Protein AF-A0A9N8PQ10-F1 (afdb_monomer)

pLDDT: mean 86.48, std 16.31, range [40.12, 98.0]

Secondary structure (DSSP, 8-state):
--------SSS-SPPPPHHHHHHHHHHHHHHHHHHHHHHHHHHHHHSTT-TT-TT-HHHHHHHHHHHHHHHHHHHHHHHHHHHHTT--HHHHHHHHHHHHHHHHHHHTT-

Structure (mmCIF, N/CA/C/O backbone):
data_AF-A0A9N8PQ10-F1
#
_entry.id   AF-A0A9N8PQ10-F1
#
loop_
_atom_site.group_PDB
_atom_site.id
_atom_site.type_symbol
_atom_site.label_atom_id
_atom_site.label_alt_id
_atom_site.label_comp_id
_atom_site.label_asym_id
_atom_site.label_entity_id
_atom_site.label_seq_id
_atom_site.pdbx_PDB_ins_code
_atom_site.Cartn_x
_atom_site.Cartn_y
_atom_site.Cartn_z
_atom_site.occupancy
_atom_site.B_iso_or_equiv
_atom_site.auth_seq_id
_atom_site.auth_comp_id
_atom_site.auth_asym_id
_atom_site.auth_atom_id
_atom_site.pdbx_PDB_model_num
ATOM 1 N N . MET A 1 1 ? 9.363 44.657 44.360 1.00 42.03 1 MET A N 1
ATOM 2 C CA . MET A 1 1 ? 9.157 43.230 44.684 1.00 42.03 1 MET A CA 1
ATOM 3 C C . MET A 1 1 ? 7.844 42.797 44.057 1.00 42.03 1 MET A C 1
ATOM 5 O O . MET A 1 1 ? 6.798 43.159 44.571 1.00 42.03 1 MET A O 1
ATOM 9 N N . ALA A 1 2 ? 7.888 42.105 42.921 1.00 40.12 2 ALA A N 1
ATOM 10 C CA . ALA A 1 2 ? 6.714 41.478 42.321 1.00 40.12 2 ALA A CA 1
ATOM 11 C C . ALA A 1 2 ? 7.062 40.000 42.137 1.00 40.12 2 ALA A C 1
ATOM 13 O O . ALA A 1 2 ? 7.873 39.659 41.282 1.00 40.12 2 ALA A O 1
ATOM 14 N N . ASN A 1 3 ? 6.538 39.156 43.025 1.00 44.38 3 ASN A N 1
ATOM 15 C CA . ASN A 1 3 ? 6.670 37.709 42.941 1.00 44.38 3 ASN A CA 1
ATOM 16 C C . ASN A 1 3 ? 5.396 37.163 42.292 1.00 44.38 3 ASN A C 1
ATOM 18 O O . ASN A 1 3 ? 4.385 36.956 42.964 1.00 44.38 3 ASN A O 1
ATOM 22 N N . THR A 1 4 ? 5.423 37.004 40.973 1.00 44.88 4 THR A N 1
ATOM 23 C CA . THR A 1 4 ? 4.353 36.374 40.197 1.00 44.88 4 THR A CA 1
ATOM 24 C C . THR A 1 4 ? 4.563 34.865 40.241 1.00 44.88 4 THR A C 1
ATOM 26 O O . THR A 1 4 ? 5.370 34.298 39.509 1.00 44.88 4 THR A O 1
ATOM 29 N N . ASN A 1 5 ? 3.842 34.225 41.158 1.00 46.12 5 ASN A N 1
ATOM 30 C CA . ASN A 1 5 ? 3.845 32.786 41.374 1.00 46.12 5 ASN A CA 1
ATOM 31 C C . ASN A 1 5 ? 3.201 32.082 40.161 1.00 46.12 5 ASN A C 1
ATOM 33 O O . ASN A 1 5 ? 1.984 31.918 40.085 1.00 46.12 5 ASN A O 1
ATOM 37 N N . ALA A 1 6 ? 4.022 31.704 39.182 1.00 50.44 6 ALA A N 1
ATOM 38 C CA . ALA A 1 6 ? 3.640 30.942 37.993 1.00 50.44 6 ALA A CA 1
ATOM 39 C C . ALA A 1 6 ? 3.548 29.437 38.309 1.00 50.44 6 ALA A C 1
ATOM 41 O O . ALA A 1 6 ? 4.271 28.616 37.752 1.00 50.44 6 ALA A O 1
ATOM 42 N N . GLY A 1 7 ? 2.675 29.080 39.249 1.00 46.38 7 GLY A N 1
ATOM 43 C CA . GLY A 1 7 ? 2.499 27.707 39.713 1.00 46.38 7 GLY A CA 1
ATOM 44 C C . GLY A 1 7 ? 1.031 27.379 39.911 1.00 46.38 7 GLY A C 1
ATOM 45 O O . GLY A 1 7 ? 0.606 27.147 41.035 1.00 46.38 7 GLY A O 1
ATOM 46 N N . ALA A 1 8 ? 0.242 27.394 38.839 1.00 50.44 8 ALA A N 1
ATOM 47 C CA . ALA A 1 8 ? -1.152 26.978 38.898 1.00 50.44 8 ALA A CA 1
ATOM 48 C C . ALA A 1 8 ? -1.470 25.981 37.777 1.00 50.44 8 ALA A C 1
ATOM 50 O O . ALA A 1 8 ? -1.236 26.251 36.600 1.00 50.44 8 ALA A O 1
ATOM 51 N N . ASN A 1 9 ? -2.080 24.867 38.195 1.00 51.03 9 ASN A N 1
ATOM 52 C CA . ASN A 1 9 ? -2.996 24.026 37.416 1.00 51.03 9 ASN A CA 1
ATOM 53 C C . ASN A 1 9 ? -2.441 22.808 36.658 1.00 51.03 9 ASN A C 1
ATOM 55 O O . ASN A 1 9 ? -2.918 22.483 35.573 1.00 51.03 9 ASN A O 1
ATOM 59 N N . PHE A 1 10 ? -1.539 22.036 37.272 1.00 52.66 10 PHE A N 1
ATOM 60 C CA . PHE A 1 10 ? -1.415 20.598 36.951 1.00 52.66 10 PHE A CA 1
ATOM 61 C C . PHE A 1 10 ? -1.982 19.672 38.044 1.00 52.66 10 PHE A C 1
ATOM 63 O O . PHE A 1 10 ? -2.065 18.466 37.829 1.00 52.66 10 PHE A O 1
ATOM 70 N N . ALA A 1 11 ? -2.410 20.222 39.187 1.00 55.31 11 AL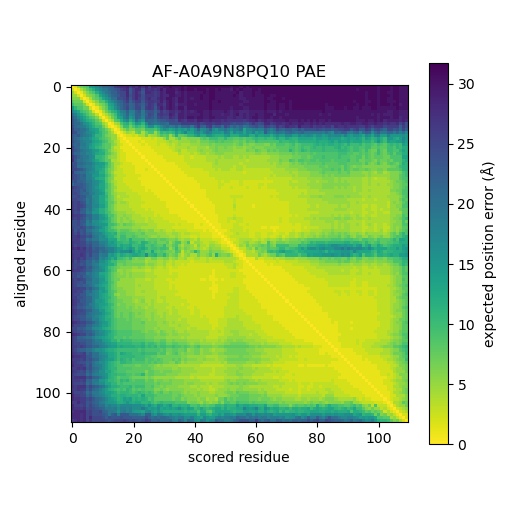A A N 1
ATOM 71 C CA . ALA A 1 11 ? -2.891 19.454 40.340 1.00 55.31 11 ALA 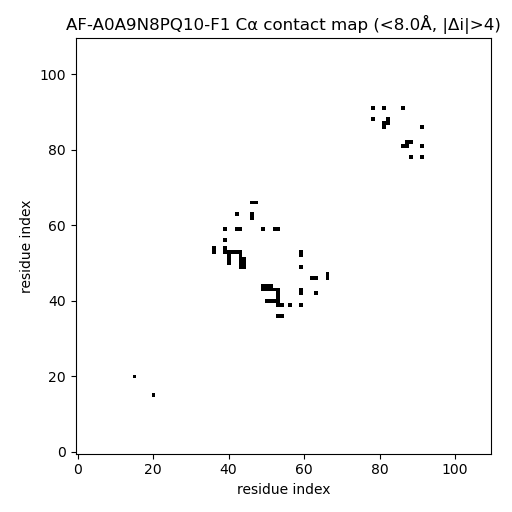A CA 1
ATOM 72 C C . ALA A 1 11 ? -4.408 19.153 40.336 1.00 55.31 11 ALA A C 1
ATOM 74 O O . ALA A 1 11 ? -4.843 18.288 41.087 1.00 55.31 11 ALA A O 1
ATOM 75 N N . ASP A 1 12 ? -5.197 19.789 39.461 1.00 55.94 12 ASP A N 1
ATOM 76 C CA . ASP A 1 12 ? -6.673 19.754 39.524 1.00 55.94 12 ASP A CA 1
ATOM 77 C C . ASP A 1 12 ? -7.352 18.845 38.486 1.00 55.94 12 ASP A C 1
ATOM 79 O O . ASP A 1 12 ? -8.551 18.962 38.240 1.00 55.94 12 ASP A O 1
ATOM 83 N N . LYS A 1 13 ? -6.628 17.905 37.862 1.00 62.59 13 LYS A N 1
ATOM 84 C CA . LYS A 1 13 ? -7.299 16.806 37.147 1.00 62.59 13 LYS A CA 1
ATOM 85 C C . LYS A 1 13 ? -7.566 15.675 38.142 1.00 62.59 13 LYS A C 1
ATOM 87 O O . LYS A 1 13 ? -6.614 14.971 38.490 1.00 62.59 13 LYS A O 1
ATOM 92 N N . PRO A 1 14 ? -8.816 15.478 38.612 1.00 71.88 14 PRO A N 1
ATOM 93 C CA . PRO A 1 14 ? -9.129 14.363 39.494 1.00 71.88 14 PRO A CA 1
ATOM 94 C C . PRO A 1 14 ? -8.705 13.046 38.838 1.00 71.88 14 PRO A C 1
ATOM 96 O O . PRO A 1 14 ? -8.851 12.850 37.627 1.00 71.88 14 PRO A O 1
ATOM 99 N N . ARG A 1 15 ? -8.131 12.140 39.638 1.00 77.38 15 ARG A N 1
ATOM 100 C CA . ARG A 1 15 ? -7.775 10.798 39.164 1.00 77.38 15 ARG A CA 1
ATOM 101 C C . ARG A 1 15 ? -9.066 10.104 38.733 1.00 77.38 15 ARG A C 1
ATOM 103 O O . ARG A 1 15 ? -10.017 10.069 39.506 1.00 77.38 15 ARG A O 1
ATOM 110 N N . LEU A 1 16 ? -9.070 9.559 37.517 1.00 80.06 16 LEU A N 1
ATOM 111 C CA . LEU A 1 16 ? -10.216 8.841 36.955 1.00 80.06 16 LEU A CA 1
ATOM 112 C C . LEU A 1 16 ? -10.699 7.763 37.932 1.00 80.06 16 LEU A C 1
ATOM 114 O O . LEU A 1 16 ? -9.894 6.966 38.427 1.00 80.06 16 LEU A O 1
ATOM 118 N N . THR A 1 17 ? -12.005 7.719 38.167 1.00 88.62 17 THR A N 1
ATOM 119 C CA . THR A 1 17 ? -12.666 6.627 38.883 1.00 88.62 17 THR A CA 1
ATOM 120 C C . THR A 1 17 ? -12.471 5.305 38.134 1.00 88.62 17 THR A C 1
ATOM 122 O O . THR A 1 17 ? -12.224 5.280 36.925 1.00 88.62 17 THR A O 1
ATOM 125 N N . GLU A 1 18 ? -12.607 4.173 38.824 1.00 87.25 18 GLU A N 1
ATOM 126 C CA . GLU A 1 18 ? -12.506 2.853 38.180 1.00 87.25 18 GLU A CA 1
ATOM 127 C C . GLU A 1 18 ? -13.546 2.670 37.061 1.00 87.25 18 GLU A C 1
ATOM 129 O O . GLU A 1 18 ? -13.246 2.097 36.010 1.00 87.25 18 GLU A O 1
ATOM 134 N N . GLN A 1 19 ? -14.743 3.240 37.230 1.00 89.94 19 GLN A N 1
ATOM 135 C CA . GLN A 1 19 ? -15.778 3.227 36.198 1.00 89.94 19 GLN A CA 1
ATOM 136 C C . GLN A 1 19 ? -15.384 4.070 34.974 1.00 89.94 19 GLN A C 1
ATOM 138 O O . GLN A 1 19 ? -15.553 3.619 33.840 1.00 89.94 19 GLN A O 1
ATOM 143 N N . GLU A 1 20 ? -14.815 5.262 35.173 1.00 90.25 20 GLU A N 1
ATOM 144 C CA . GLU A 1 20 ? -14.320 6.101 34.072 1.00 90.25 20 GLU A CA 1
ATOM 145 C C . GLU A 1 20 ? -13.146 5.450 33.340 1.00 90.25 20 GLU A C 1
ATOM 147 O O . GLU A 1 20 ? -13.104 5.472 32.111 1.00 90.25 20 GLU A O 1
ATOM 152 N N . LYS A 1 21 ? -12.215 4.812 34.061 1.00 91.19 21 LYS A N 1
ATOM 153 C CA . LYS A 1 21 ? -11.119 4.050 33.441 1.00 91.19 21 LYS A CA 1
ATOM 154 C C . LYS A 1 21 ? -11.653 2.920 32.568 1.00 91.19 21 LYS A C 1
ATOM 156 O O . LYS A 1 21 ? -11.201 2.767 31.434 1.00 91.19 21 LYS A O 1
ATOM 161 N N . LYS A 1 22 ? -12.631 2.156 33.065 1.00 93.25 22 LYS A N 1
ATOM 162 C CA . LYS A 1 22 ? -13.272 1.071 32.310 1.00 93.25 22 LYS A CA 1
ATOM 163 C C . LYS A 1 22 ? -13.946 1.595 31.040 1.00 93.25 22 LYS A C 1
ATOM 165 O O . LYS A 1 22 ? -13.735 1.038 29.964 1.00 93.25 22 LYS A O 1
ATOM 170 N N . ASN A 1 23 ? -14.693 2.693 31.144 1.00 93.88 23 ASN A N 1
ATOM 171 C CA . ASN A 1 23 ? -15.345 3.325 29.995 1.00 93.88 23 ASN A CA 1
ATOM 172 C C . ASN A 1 23 ? -14.317 3.829 28.966 1.00 93.88 23 ASN A C 1
ATOM 174 O O . ASN A 1 23 ? -14.443 3.543 27.774 1.00 93.88 23 ASN A O 1
ATOM 178 N N . ASN A 1 24 ? -13.260 4.507 29.423 1.00 93.50 24 ASN A N 1
ATOM 179 C CA . ASN A 1 24 ? -12.189 5.009 28.561 1.00 93.50 24 ASN A CA 1
ATOM 180 C C . ASN A 1 24 ? -11.422 3.880 27.868 1.00 93.50 24 ASN A C 1
ATOM 182 O O . ASN A 1 24 ? -11.077 4.014 26.693 1.00 93.50 24 ASN A O 1
ATOM 186 N N . HIS A 1 25 ? -11.179 2.760 28.553 1.00 96.00 25 HIS A N 1
ATOM 187 C CA . HIS A 1 25 ? -10.560 1.588 27.939 1.00 96.00 25 HIS A CA 1
ATOM 188 C C . HIS A 1 25 ? -11.434 1.043 26.803 1.00 96.00 25 HIS A C 1
ATOM 190 O O . HIS A 1 25 ? -10.922 0.778 25.713 1.00 96.00 25 HIS A O 1
ATOM 196 N N . ILE A 1 26 ? -12.738 0.871 27.032 1.00 96.00 26 ILE A N 1
ATOM 197 C CA . ILE A 1 26 ? -13.658 0.354 26.009 1.00 96.00 26 ILE A CA 1
ATOM 198 C C . ILE A 1 26 ? -13.681 1.291 24.799 1.00 96.00 26 ILE A C 1
ATOM 200 O O . ILE A 1 26 ? -13.507 0.834 23.670 1.00 96.00 26 ILE A O 1
ATOM 204 N N . ALA A 1 27 ? -13.819 2.598 25.031 1.00 96.50 27 ALA A N 1
ATOM 205 C CA . ALA A 1 27 ? -13.828 3.599 23.968 1.00 96.50 27 ALA A CA 1
ATOM 206 C C . ALA A 1 27 ? -12.508 3.622 23.175 1.00 96.50 27 ALA A C 1
ATOM 208 O O . ALA A 1 27 ? -12.517 3.644 21.943 1.00 96.50 27 ALA A O 1
ATOM 209 N N . SER A 1 28 ? -11.365 3.558 23.866 1.00 97.00 28 SER A N 1
ATOM 210 C CA . SER A 1 28 ? -10.041 3.540 23.230 1.00 97.00 28 SER A CA 1
ATOM 211 C C . SER A 1 28 ? -9.846 2.299 22.362 1.00 97.00 28 SER A C 1
ATOM 213 O O . SER A 1 28 ? -9.347 2.398 21.242 1.00 97.00 28 SER A O 1
ATOM 215 N N . GLU A 1 29 ? -10.288 1.136 22.838 1.00 97.88 29 GLU A N 1
ATOM 216 C CA . GLU A 1 29 ? -10.184 -0.114 22.086 1.00 97.88 29 GLU A CA 1
ATOM 217 C C . GLU A 1 29 ? -11.154 -0.154 20.897 1.00 97.88 29 GLU A C 1
ATOM 219 O O . GLU A 1 29 ? -10.785 -0.617 19.818 1.00 97.88 29 GLU A O 1
ATOM 224 N N . GLN A 1 30 ? -12.369 0.381 21.040 1.00 97.81 30 GLN A N 1
ATOM 225 C CA . GLN A 1 30 ? -13.297 0.540 19.917 1.00 97.81 30 GLN A CA 1
ATOM 226 C C . GLN A 1 30 ? -12.707 1.443 18.832 1.00 97.81 30 GLN A C 1
ATOM 228 O O . GLN A 1 30 ? -12.698 1.054 17.663 1.00 97.81 30 GLN A O 1
ATOM 233 N N . LYS A 1 31 ? -12.145 2.598 19.216 1.00 97.69 31 LYS A N 1
ATOM 234 C CA . LYS A 1 31 ? -11.459 3.509 18.291 1.00 97.69 31 LYS A CA 1
ATOM 235 C C . LYS A 1 31 ? -10.277 2.823 17.606 1.00 97.69 31 LYS A C 1
ATOM 237 O O . LYS A 1 31 ? -10.141 2.916 16.389 1.00 97.69 31 LYS A O 1
ATOM 242 N N . ARG A 1 32 ? -9.453 2.090 18.362 1.00 97.94 32 ARG A N 1
ATOM 243 C CA . ARG A 1 32 ? -8.330 1.318 17.812 1.00 97.94 32 ARG A CA 1
ATOM 244 C C . ARG A 1 32 ? -8.805 0.292 16.782 1.00 97.94 32 ARG A C 1
ATOM 246 O O . ARG A 1 32 ? -8.257 0.232 15.686 1.00 97.94 32 ARG A O 1
ATOM 253 N N . ARG A 1 33 ? -9.836 -0.495 17.104 1.00 96.44 33 ARG A N 1
ATOM 254 C CA . ARG A 1 33 ? -10.400 -1.497 16.183 1.00 96.44 33 ARG A CA 1
ATOM 255 C C . ARG A 1 33 ? -11.009 -0.862 14.943 1.00 96.44 33 ARG A C 1
ATOM 257 O O . ARG A 1 33 ? -10.866 -1.414 13.860 1.00 96.44 33 ARG A O 1
ATOM 264 N N . GLN A 1 34 ? -11.670 0.278 15.094 1.00 96.12 34 GLN A N 1
ATOM 265 C CA . GLN A 1 34 ? -12.236 1.010 13.971 1.00 96.12 34 GLN A CA 1
ATOM 266 C C . GLN A 1 34 ? -11.141 1.492 13.009 1.00 96.12 34 GLN A C 1
ATOM 268 O O . GLN A 1 34 ? -11.226 1.212 11.818 1.00 96.12 34 GLN A O 1
ATOM 273 N N . ALA A 1 35 ? -10.059 2.076 13.531 1.00 95.31 35 ALA A N 1
ATOM 274 C CA . ALA A 1 35 ? -8.914 2.493 12.721 1.00 95.31 35 ALA A CA 1
ATOM 275 C C . ALA A 1 35 ? -8.245 1.320 11.976 1.00 95.31 35 ALA A C 1
ATOM 277 O O . ALA A 1 35 ? -7.824 1.471 10.830 1.00 95.31 35 ALA A O 1
ATOM 278 N N . ILE A 1 36 ? -8.170 0.139 12.603 1.00 93.94 36 ILE A N 1
ATOM 279 C CA . ILE A 1 36 ? -7.663 -1.078 11.949 1.00 93.94 36 ILE A CA 1
ATOM 280 C C . ILE A 1 36 ? -8.568 -1.476 10.777 1.00 93.94 36 ILE A C 1
ATOM 282 O O . ILE A 1 36 ? -8.060 -1.718 9.684 1.00 93.94 36 ILE A O 1
ATOM 286 N N . ARG A 1 37 ? -9.893 -1.504 10.973 1.00 93.44 37 ARG A N 1
ATOM 287 C CA . ARG A 1 37 ? -10.853 -1.851 9.908 1.00 93.44 37 ARG A CA 1
ATOM 288 C C . ARG A 1 37 ? -10.764 -0.897 8.727 1.00 93.44 37 ARG A C 1
ATOM 290 O O . ARG A 1 37 ? -10.650 -1.354 7.601 1.00 93.44 37 ARG A O 1
ATOM 297 N N . GLU A 1 38 ? -10.712 0.404 8.991 1.00 93.62 38 GLU A N 1
ATOM 298 C CA . GLU A 1 38 ? -10.527 1.414 7.945 1.00 93.62 38 GLU A CA 1
ATOM 299 C C . GLU A 1 38 ? -9.209 1.218 7.185 1.00 93.62 38 GLU A C 1
ATOM 301 O O . GLU A 1 38 ? -9.141 1.446 5.980 1.00 93.62 38 GLU A O 1
ATOM 306 N N . GLY A 1 39 ? -8.153 0.763 7.867 1.00 93.00 39 GLY A N 1
ATOM 307 C CA . GLY A 1 39 ? -6.905 0.360 7.222 1.00 93.00 39 GLY A CA 1
ATOM 308 C C . GLY A 1 39 ? -7.088 -0.807 6.249 1.00 93.00 39 GLY A C 1
ATOM 309 O O . GLY A 1 39 ? -6.588 -0.743 5.127 1.00 93.00 39 GLY A O 1
ATOM 310 N N . PHE A 1 40 ? -7.826 -1.844 6.647 1.00 94.69 40 PHE A N 1
ATOM 311 C CA . PHE A 1 40 ? -8.135 -2.984 5.780 1.00 94.69 40 PHE A CA 1
ATOM 312 C C . PHE A 1 40 ? -9.056 -2.620 4.616 1.00 94.69 40 PHE A C 1
ATOM 314 O O . PHE A 1 40 ? -8.826 -3.092 3.505 1.00 94.69 40 PHE A O 1
ATOM 321 N N . ASP A 1 41 ? -10.044 -1.757 4.842 1.00 92.38 41 ASP A N 1
ATOM 322 C CA . ASP A 1 41 ? -10.927 -1.268 3.783 1.00 92.38 41 ASP A CA 1
ATOM 323 C C . ASP A 1 41 ? -10.118 -0.463 2.745 1.00 92.38 41 ASP A C 1
ATOM 325 O O . ASP A 1 41 ? -10.251 -0.693 1.548 1.00 92.38 41 ASP A O 1
ATOM 329 N N . ARG A 1 42 ? -9.164 0.381 3.171 1.00 92.31 42 ARG A N 1
ATOM 330 C CA . ARG A 1 42 ? -8.236 1.051 2.235 1.00 92.31 42 ARG A CA 1
ATOM 331 C C . ARG A 1 42 ? -7.351 0.071 1.462 1.00 92.31 42 ARG A C 1
ATOM 333 O O . ARG A 1 42 ? -7.110 0.275 0.277 1.00 92.31 42 ARG A O 1
ATOM 340 N N . LEU A 1 43 ? -6.854 -0.985 2.110 1.00 93.12 43 LEU A N 1
ATOM 341 C CA . LEU A 1 43 ? -6.076 -2.020 1.418 1.00 93.12 43 LEU A CA 1
ATOM 342 C C . LEU A 1 43 ? -6.917 -2.756 0.367 1.00 93.12 43 LEU A C 1
ATOM 344 O O . LEU A 1 43 ? -6.405 -3.050 -0.711 1.00 93.12 43 LEU A O 1
ATOM 348 N N . ALA A 1 44 ? -8.192 -3.023 0.657 1.00 93.00 44 ALA A N 1
ATOM 349 C CA . ALA A 1 44 ? -9.127 -3.673 -0.262 1.00 93.00 44 ALA A CA 1
ATOM 350 C C . ALA A 1 44 ? -9.334 -2.883 -1.562 1.00 93.00 44 ALA A C 1
ATOM 352 O O . ALA A 1 44 ? -9.447 -3.492 -2.622 1.00 93.00 44 ALA A O 1
ATOM 353 N N . GLU A 1 45 ? -9.303 -1.551 -1.497 1.00 92.88 45 GLU A N 1
ATOM 354 C CA . GLU A 1 45 ? -9.422 -0.690 -2.680 1.00 92.88 45 GLU A CA 1
ATOM 355 C C . GLU A 1 45 ? -8.129 -0.596 -3.507 1.00 92.88 45 GLU A C 1
ATOM 357 O O . GLU A 1 45 ? -8.173 -0.397 -4.719 1.00 92.88 45 GLU A O 1
ATOM 362 N N . ILE A 1 46 ? -6.959 -0.760 -2.880 1.00 92.81 46 ILE A N 1
ATOM 363 C CA . ILE A 1 46 ? -5.659 -0.673 -3.569 1.00 92.81 46 ILE A CA 1
ATOM 364 C C . ILE A 1 46 ? -5.286 -2.002 -4.237 1.00 92.81 46 ILE A C 1
ATOM 366 O O . ILE A 1 46 ? -4.660 -2.016 -5.301 1.00 92.81 46 ILE A O 1
ATOM 370 N N . VAL A 1 47 ? -5.605 -3.127 -3.593 1.00 94.62 47 VAL A N 1
ATOM 371 C CA . VAL A 1 47 ? -5.202 -4.453 -4.065 1.00 94.62 47 VAL A CA 1
ATOM 372 C C . VAL A 1 47 ? -6.204 -4.957 -5.113 1.00 94.62 47 VAL A C 1
ATOM 374 O O . VAL A 1 47 ? -7.379 -5.146 -4.795 1.00 94.62 47 VAL A O 1
ATOM 377 N N . PRO A 1 48 ? -5.771 -5.232 -6.360 1.00 93.56 48 PRO A N 1
ATOM 378 C CA . PRO A 1 48 ? -6.677 -5.673 -7.416 1.00 93.56 48 PRO A CA 1
ATOM 379 C C . PRO A 1 48 ? -7.439 -6.947 -7.039 1.00 93.56 48 PRO A C 1
ATOM 381 O O . PRO A 1 48 ? -6.842 -7.921 -6.582 1.00 93.56 48 PRO A O 1
ATOM 384 N N . GLY A 1 49 ? -8.754 -6.943 -7.270 1.00 90.81 49 GLY A N 1
ATOM 385 C CA . GLY A 1 49 ? -9.628 -8.090 -7.000 1.00 90.81 49 GLY A CA 1
ATOM 386 C C . GLY A 1 49 ? -10.044 -8.262 -5.536 1.00 90.81 49 GLY A C 1
ATOM 387 O O . GLY A 1 49 ? -10.663 -9.272 -5.216 1.00 90.81 49 GLY A O 1
ATOM 388 N N . MET A 1 50 ? -9.730 -7.301 -4.660 1.00 91.75 50 MET A N 1
ATOM 389 C CA . MET A 1 50 ? -9.991 -7.403 -3.218 1.00 91.75 50 MET A CA 1
ATOM 390 C C . MET A 1 50 ? -11.033 -6.409 -2.687 1.00 91.75 50 MET A C 1
ATOM 392 O O . MET A 1 50 ? -11.300 -6.412 -1.485 1.00 91.75 50 MET A O 1
ATOM 396 N N . SER A 1 51 ? -11.663 -5.597 -3.543 1.00 89.56 51 SER A N 1
ATOM 397 C CA . SER A 1 51 ? -12.711 -4.662 -3.108 1.00 89.56 51 SER A CA 1
ATOM 398 C C . SER A 1 51 ? -13.849 -5.410 -2.396 1.00 89.56 51 SER A C 1
ATOM 400 O O . SER A 1 51 ? -14.270 -6.497 -2.803 1.00 89.56 51 SER A O 1
ATOM 402 N N . GLY A 1 52 ? -14.289 -4.873 -1.257 1.00 83.75 52 GLY A N 1
ATOM 403 C CA . GLY A 1 52 ? -15.272 -5.513 -0.375 1.00 83.75 52 GLY A CA 1
ATOM 404 C C . GLY A 1 52 ? -14.757 -6.700 0.461 1.00 83.75 52 GLY A C 1
ATOM 405 O O . GLY A 1 52 ? -15.506 -7.212 1.291 1.00 83.75 52 GLY A O 1
ATOM 406 N N . GLN A 1 53 ? -13.496 -7.130 0.314 1.00 83.62 53 GLN A N 1
ATOM 407 C CA . GLN A 1 53 ? -12.900 -8.237 1.087 1.00 83.62 53 GLN A CA 1
ATOM 408 C C . GLN A 1 53 ? -12.148 -7.789 2.352 1.00 83.62 53 GLN A C 1
ATOM 410 O O . GLN A 1 53 ? -11.498 -8.612 2.999 1.00 83.62 53 GLN A O 1
ATOM 415 N N . GLY A 1 54 ? -12.285 -6.526 2.777 1.00 77.06 54 GLY A N 1
ATOM 416 C CA . GLY A 1 54 ? -11.608 -5.954 3.957 1.00 77.06 54 GLY A CA 1
ATOM 417 C C . GLY A 1 54 ? -11.843 -6.701 5.283 1.00 77.06 54 GLY A C 1
ATOM 418 O O . GLY A 1 54 ? -11.167 -6.447 6.275 1.00 77.06 54 GLY A O 1
ATOM 419 N N . ARG A 1 55 ? -12.778 -7.658 5.319 1.00 82.25 55 ARG A N 1
ATOM 420 C CA . ARG A 1 55 ? -13.096 -8.481 6.498 1.00 82.25 55 ARG A CA 1
ATOM 421 C C . ARG A 1 55 ? -12.314 -9.793 6.589 1.00 82.25 55 ARG A C 1
ATOM 423 O O . ARG A 1 55 ? -12.280 -10.386 7.663 1.00 82.25 55 ARG A O 1
ATOM 430 N N . SER A 1 56 ? -11.654 -10.222 5.517 1.00 87.44 56 SER A N 1
ATOM 431 C CA . SER A 1 56 ? -10.842 -11.443 5.495 1.00 87.44 56 SER A CA 1
ATOM 432 C C . SER A 1 56 ? -9.366 -11.111 5.739 1.00 87.44 56 SER A C 1
ATOM 434 O O . SER A 1 56 ? -8.573 -11.112 4.801 1.00 87.44 56 SER A O 1
ATOM 436 N N . GLU A 1 57 ? -8.982 -10.824 6.992 1.00 87.25 57 GLU A N 1
ATOM 437 C CA . GLU A 1 57 ? -7.653 -10.278 7.351 1.00 87.25 57 GLU A CA 1
ATOM 438 C C . GLU A 1 57 ? -6.475 -11.067 6.747 1.00 87.25 57 GLU A C 1
ATOM 440 O O . GLU A 1 57 ? -5.619 -10.493 6.075 1.00 87.25 57 GLU A O 1
ATOM 445 N N . ALA A 1 58 ? -6.441 -12.392 6.925 1.00 90.50 58 ALA A N 1
ATOM 446 C CA . ALA A 1 58 ? -5.349 -13.228 6.416 1.00 90.50 58 ALA A CA 1
ATOM 447 C C . ALA A 1 58 ? -5.264 -13.228 4.878 1.00 90.50 58 ALA A C 1
ATOM 449 O O . ALA A 1 58 ? -4.173 -13.173 4.308 1.00 90.50 58 ALA A O 1
ATOM 450 N N . VAL A 1 59 ? -6.418 -13.250 4.206 1.00 91.12 59 VAL A N 1
ATOM 451 C CA . VAL A 1 59 ? -6.512 -13.232 2.739 1.00 91.12 59 VAL A CA 1
ATOM 452 C C . VAL A 1 59 ? -6.073 -11.869 2.207 1.00 91.12 59 VAL A C 1
ATOM 454 O O . VAL A 1 59 ? -5.249 -11.807 1.296 1.00 91.12 59 VAL A O 1
ATOM 457 N N . MET A 1 60 ? -6.536 -10.786 2.835 1.00 94.00 60 MET A N 1
ATOM 458 C CA . MET A 1 60 ? -6.140 -9.414 2.521 1.00 94.00 60 MET A CA 1
ATOM 459 C C . MET A 1 60 ? -4.631 -9.211 2.634 1.00 94.00 60 MET 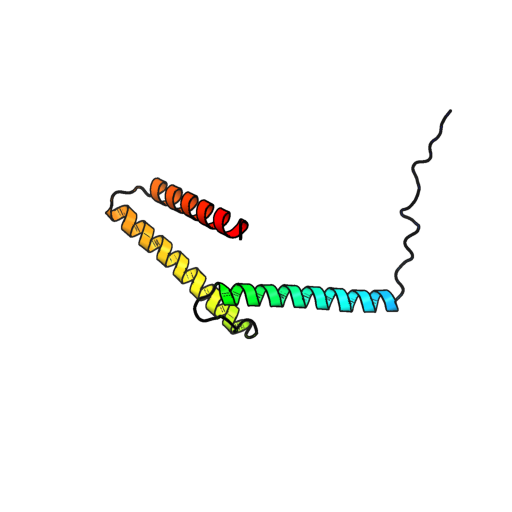A C 1
ATOM 461 O O . MET A 1 60 ? -4.006 -8.728 1.689 1.00 94.00 60 MET A O 1
ATOM 465 N N . LEU A 1 61 ? -4.020 -9.605 3.753 1.00 94.62 61 LEU A N 1
ATOM 466 C CA . LEU A 1 61 ? -2.578 -9.441 3.957 1.00 94.62 61 LEU A CA 1
ATOM 467 C C . LEU A 1 61 ? -1.766 -10.272 2.955 1.00 94.62 61 LEU A C 1
ATOM 469 O O . LEU A 1 61 ? -0.816 -9.759 2.362 1.00 94.62 61 LEU A O 1
ATOM 473 N N . SER A 1 62 ? -2.165 -11.522 2.709 1.00 94.38 62 SER A N 1
ATOM 474 C CA . SER A 1 62 ? -1.502 -12.397 1.733 1.00 94.38 62 SER A CA 1
ATOM 475 C C . SER A 1 62 ? -1.569 -11.833 0.307 1.00 94.38 62 SER A C 1
ATOM 477 O O . SER A 1 62 ? -0.547 -11.734 -0.385 1.00 94.38 62 SER A O 1
ATOM 479 N N . ALA A 1 63 ? -2.752 -11.381 -0.120 1.00 94.81 63 ALA A N 1
ATOM 480 C CA . ALA A 1 63 ? -2.945 -10.745 -1.420 1.00 94.81 63 ALA A CA 1
ATOM 481 C C . ALA A 1 63 ? -2.142 -9.441 -1.537 1.00 94.81 63 ALA A C 1
ATOM 483 O O . ALA A 1 63 ? -1.498 -9.206 -2.558 1.00 94.81 63 ALA A O 1
ATOM 484 N N . THR A 1 64 ? -2.093 -8.639 -0.468 1.00 96.25 64 THR A N 1
ATOM 485 C CA . THR A 1 64 ? -1.305 -7.397 -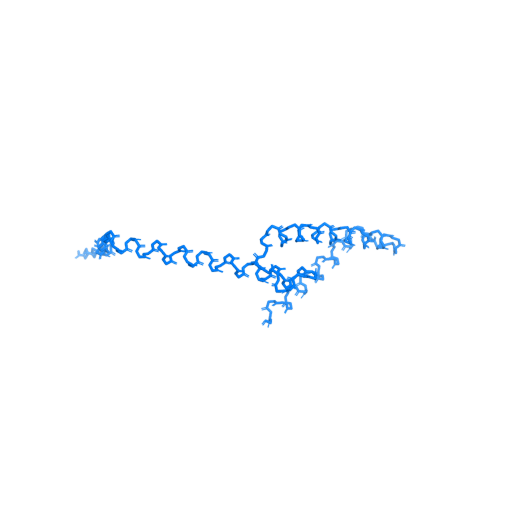0.418 1.00 96.25 64 THR A CA 1
ATOM 486 C C . THR A 1 64 ? 0.184 -7.677 -0.622 1.00 96.25 64 THR A C 1
ATOM 488 O O . THR A 1 64 ? 0.827 -7.032 -1.448 1.00 96.25 64 THR A O 1
ATOM 491 N N . VAL A 1 65 ? 0.747 -8.673 0.073 1.00 97.19 65 VAL A N 1
ATOM 492 C CA . VAL A 1 65 ? 2.159 -9.066 -0.094 1.00 97.19 65 VAL A CA 1
ATOM 493 C C . VAL A 1 65 ? 2.435 -9.566 -1.508 1.00 97.19 65 VAL A C 1
ATOM 495 O O . VAL A 1 65 ? 3.442 -9.191 -2.113 1.00 97.19 65 VAL A O 1
ATOM 498 N N . THR A 1 66 ? 1.531 -10.377 -2.055 1.00 96.94 66 THR A N 1
ATOM 499 C CA . THR A 1 66 ? 1.630 -10.873 -3.433 1.00 96.94 66 THR A CA 1
ATOM 500 C C . THR A 1 66 ? 1.638 -9.716 -4.430 1.00 96.94 66 THR A C 1
ATOM 502 O O . THR A 1 66 ? 2.496 -9.658 -5.313 1.00 96.94 66 THR A O 1
ATOM 505 N N . TYR A 1 67 ? 0.743 -8.747 -4.245 1.00 97.62 67 TYR A N 1
ATOM 506 C CA . TYR A 1 67 ? 0.664 -7.564 -5.086 1.00 97.62 67 TYR A CA 1
ATOM 507 C C . TYR A 1 67 ? 1.925 -6.699 -4.989 1.00 97.62 67 TYR A C 1
ATOM 509 O O . TYR A 1 67 ? 2.473 -6.319 -6.021 1.00 97.62 67 TYR A O 1
ATOM 517 N N . MET A 1 68 ? 2.453 -6.456 -3.784 1.00 97.38 68 MET A N 1
ATOM 518 C CA . MET A 1 68 ? 3.708 -5.711 -3.597 1.00 97.38 68 MET A CA 1
ATOM 519 C C . MET A 1 68 ? 4.878 -6.359 -4.346 1.00 97.38 68 MET A C 1
ATOM 521 O O . MET A 1 68 ? 5.612 -5.669 -5.052 1.00 97.38 68 MET A O 1
ATOM 525 N N . ARG A 1 69 ? 5.025 -7.687 -4.255 1.00 97.94 69 ARG A N 1
ATOM 526 C CA . ARG A 1 69 ? 6.057 -8.425 -5.004 1.00 97.94 69 ARG A CA 1
ATOM 527 C C . ARG A 1 69 ? 5.891 -8.262 -6.514 1.00 97.94 69 ARG A C 1
ATOM 529 O O . ARG A 1 69 ? 6.876 -8.029 -7.208 1.00 97.94 69 ARG A O 1
ATOM 536 N N . ALA A 1 70 ? 4.657 -8.324 -7.015 1.00 97.69 70 ALA A N 1
ATOM 537 C CA . ALA A 1 70 ? 4.376 -8.106 -8.431 1.00 97.69 70 ALA A CA 1
ATOM 538 C C . ALA A 1 70 ? 4.722 -6.677 -8.889 1.00 97.69 70 ALA A C 1
ATOM 540 O O . ALA A 1 70 ? 5.228 -6.503 -9.994 1.00 97.69 70 ALA A O 1
ATOM 541 N N . GLN A 1 71 ? 4.493 -5.653 -8.058 1.00 96.94 71 GLN A N 1
ATOM 542 C CA . GLN A 1 71 ? 4.868 -4.271 -8.386 1.00 96.94 71 GLN A CA 1
ATOM 543 C C . GLN A 1 71 ? 6.387 -4.066 -8.423 1.00 96.94 71 GLN A C 1
ATOM 545 O O . GLN A 1 71 ? 6.881 -3.376 -9.311 1.00 96.94 71 GLN A O 1
ATOM 550 N N . LEU A 1 72 ? 7.137 -4.703 -7.517 1.00 97.19 72 LEU A N 1
ATOM 551 C CA . LEU A 1 72 ? 8.604 -4.680 -7.557 1.00 97.19 72 LEU A CA 1
ATOM 552 C C . LEU A 1 72 ? 9.135 -5.330 -8.840 1.00 97.19 72 LEU A C 1
ATOM 554 O O . LEU A 1 72 ? 9.912 -4.709 -9.556 1.00 97.19 72 LEU A O 1
ATOM 558 N N . ALA A 1 73 ? 8.626 -6.514 -9.191 1.00 98.00 73 ALA A N 1
ATOM 559 C CA . ALA A 1 73 ? 9.009 -7.192 -10.428 1.00 98.00 73 ALA A CA 1
ATOM 560 C C . ALA A 1 73 ? 8.666 -6.367 -11.683 1.00 98.00 73 ALA A C 1
ATOM 562 O O . ALA A 1 73 ? 9.439 -6.333 -12.638 1.00 98.00 73 ALA A O 1
ATOM 563 N N . LYS A 1 74 ? 7.526 -5.660 -11.687 1.00 97.12 74 LYS A N 1
ATOM 564 C CA . LYS A 1 74 ? 7.177 -4.721 -12.765 1.00 97.12 74 LYS A CA 1
ATOM 565 C C . LYS A 1 74 ? 8.163 -3.560 -12.857 1.00 97.12 74 LYS A C 1
ATOM 567 O O . LYS A 1 74 ? 8.527 -3.188 -13.968 1.00 97.12 74 LYS A O 1
ATOM 572 N N . LYS A 1 75 ? 8.600 -2.997 -11.723 1.00 96.50 75 LYS A N 1
ATOM 573 C CA . LYS A 1 75 ? 9.628 -1.945 -11.708 1.00 96.50 75 LYS A CA 1
ATOM 574 C C . LYS A 1 75 ? 10.921 -2.444 -12.351 1.00 96.50 75 LYS A C 1
ATOM 576 O O . LYS A 1 75 ? 11.475 -1.747 -13.193 1.00 96.50 75 LYS A O 1
ATOM 581 N N . ASP A 1 76 ? 11.358 -3.649 -12.000 1.00 97.38 76 ASP A N 1
ATOM 582 C CA . ASP A 1 76 ? 12.572 -4.245 -12.565 1.00 97.38 76 ASP A CA 1
ATOM 583 C C . ASP A 1 76 ? 12.422 -4.511 -14.072 1.00 97.38 76 ASP A C 1
ATOM 585 O O . ASP A 1 76 ? 13.297 -4.156 -14.854 1.00 97.38 76 ASP A O 1
ATOM 589 N N . ALA A 1 77 ? 11.265 -5.007 -14.521 1.00 97.81 77 ALA A N 1
ATOM 590 C CA . ALA A 1 77 ? 10.996 -5.175 -15.950 1.00 97.81 77 ALA A CA 1
ATOM 591 C C . ALA A 1 77 ? 11.008 -3.840 -16.721 1.00 97.81 77 ALA A C 1
ATOM 593 O O . ALA A 1 77 ? 11.514 -3.775 -17.841 1.00 97.81 77 ALA A O 1
ATOM 594 N N . LEU A 1 78 ? 10.469 -2.765 -16.134 1.00 96.94 78 LEU A N 1
ATOM 595 C CA . LEU A 1 78 ? 10.528 -1.421 -16.721 1.00 96.94 78 LEU A CA 1
ATOM 596 C C . LEU A 1 78 ? 11.965 -0.901 -16.799 1.00 96.94 78 LEU A C 1
ATOM 598 O O . LEU A 1 78 ? 12.337 -0.296 -17.803 1.00 96.94 78 LEU A O 1
ATOM 602 N N . ARG A 1 79 ? 12.778 -1.176 -15.777 1.00 97.00 79 ARG A N 1
ATOM 603 C CA . ARG A 1 79 ? 14.206 -0.850 -15.753 1.00 97.00 79 ARG A CA 1
ATOM 604 C C . ARG A 1 79 ? 14.954 -1.555 -16.885 1.00 97.00 79 ARG A C 1
ATOM 606 O O . ARG A 1 79 ? 15.690 -0.910 -17.625 1.00 97.00 79 ARG A O 1
ATOM 613 N N . ASP A 1 80 ? 14.692 -2.844 -17.090 1.00 97.44 80 ASP A N 1
ATOM 614 C CA . ASP A 1 80 ? 15.284 -3.616 -18.187 1.00 97.44 80 ASP A CA 1
ATOM 615 C C . ASP A 1 80 ? 14.858 -3.086 -19.565 1.00 97.44 80 ASP A C 1
ATOM 617 O O . ASP A 1 80 ? 15.653 -3.055 -20.507 1.00 97.44 80 ASP A O 1
ATOM 621 N N . MET A 1 81 ? 13.598 -2.662 -19.710 1.00 97.38 81 MET A N 1
ATOM 622 C CA . MET A 1 81 ? 13.115 -2.024 -20.940 1.00 97.38 81 MET A CA 1
ATOM 623 C C . MET A 1 81 ? 13.794 -0.675 -21.183 1.00 97.38 81 MET A C 1
ATOM 625 O O . MET A 1 81 ? 14.198 -0.399 -22.311 1.00 97.38 81 MET A O 1
ATOM 629 N N . ALA A 1 82 ? 13.963 0.140 -20.143 1.00 97.12 82 ALA A N 1
ATOM 630 C CA . ALA A 1 82 ? 14.656 1.421 -20.228 1.00 97.12 82 ALA A CA 1
ATOM 631 C C . ALA A 1 82 ? 16.125 1.232 -20.646 1.00 97.12 82 ALA A C 1
ATOM 633 O O . ALA A 1 82 ? 16.598 1.909 -21.561 1.00 97.12 82 ALA A O 1
ATOM 634 N N . ALA A 1 83 ? 16.810 0.236 -20.079 1.00 96.75 83 ALA A N 1
ATOM 635 C CA . ALA A 1 83 ? 18.178 -0.109 -20.458 1.00 96.75 83 ALA A CA 1
ATOM 636 C C . ALA A 1 83 ? 18.294 -0.499 -21.945 1.00 96.75 83 ALA A C 1
ATOM 638 O O . ALA A 1 83 ? 19.218 -0.061 -22.629 1.00 96.75 83 ALA A O 1
ATOM 639 N N . LYS A 1 84 ? 17.325 -1.252 -22.491 1.00 97.75 84 LYS A N 1
ATOM 640 C CA . LYS A 1 84 ? 17.266 -1.582 -23.935 1.00 97.75 84 LYS A CA 1
ATOM 641 C C . LYS A 1 84 ? 17.087 -0.354 -24.829 1.00 97.75 84 LYS A C 1
ATOM 643 O O . LYS A 1 84 ? 17.446 -0.399 -26.002 1.00 97.75 84 LYS A O 1
ATOM 648 N N . LEU A 1 85 ? 16.535 0.726 -24.284 1.00 97.25 85 LEU A N 1
ATOM 649 C CA . LEU A 1 85 ? 16.380 2.016 -24.953 1.00 97.25 85 LEU A CA 1
ATOM 650 C C . LEU A 1 85 ? 17.567 2.963 -24.692 1.00 97.25 85 LEU A C 1
ATOM 652 O O . LEU A 1 85 ? 17.483 4.140 -25.029 1.00 97.25 85 LEU A O 1
ATOM 656 N N . ASN A 1 86 ? 18.675 2.456 -24.137 1.00 97.25 86 ASN A N 1
ATOM 657 C CA . ASN A 1 86 ? 19.872 3.215 -23.755 1.00 97.25 86 ASN A CA 1
ATOM 658 C C . ASN A 1 86 ? 19.626 4.289 -22.682 1.00 97.25 86 ASN A C 1
ATOM 660 O O . ASN A 1 86 ? 20.386 5.251 -22.582 1.00 97.25 86 ASN A O 1
ATOM 664 N N . VAL A 1 87 ? 18.583 4.132 -21.866 1.00 97.06 87 VAL A N 1
ATOM 665 C CA . VAL A 1 87 ? 18.386 4.961 -20.673 1.00 97.06 87 VAL A CA 1
ATOM 666 C C . VAL A 1 87 ? 19.310 4.440 -19.578 1.00 97.06 87 VAL A C 1
ATOM 668 O O . VAL A 1 87 ? 19.336 3.236 -19.306 1.00 97.06 87 VAL A O 1
ATOM 671 N N . SER A 1 88 ? 20.085 5.334 -18.961 1.00 96.88 88 SER A N 1
ATOM 672 C CA . SER A 1 88 ? 20.964 4.941 -17.865 1.00 96.88 88 SER A CA 1
ATOM 673 C C . SER A 1 88 ? 20.155 4.570 -16.624 1.00 96.88 88 SER A C 1
ATOM 675 O O . SER A 1 88 ? 19.021 5.006 -16.423 1.00 96.88 88 SER A O 1
ATOM 677 N N . ASP A 1 89 ? 20.768 3.780 -15.753 1.00 95.19 89 ASP A N 1
ATOM 678 C CA . ASP A 1 89 ? 20.137 3.375 -14.506 1.00 95.19 89 ASP A CA 1
ATOM 679 C C . ASP A 1 89 ? 19.764 4.562 -13.599 1.00 95.19 89 ASP A C 1
ATOM 681 O O . ASP A 1 89 ? 18.692 4.595 -12.993 1.00 95.19 89 ASP A O 1
ATOM 685 N N . GLY A 1 90 ? 20.646 5.565 -13.547 1.00 96.19 90 GLY A N 1
ATOM 686 C CA . GLY A 1 90 ? 20.420 6.790 -12.785 1.00 96.19 90 GLY A CA 1
ATOM 687 C C . GLY A 1 90 ? 19.252 7.602 -13.341 1.00 96.19 90 GLY A C 1
ATOM 688 O O . GLY A 1 90 ? 18.402 8.047 -12.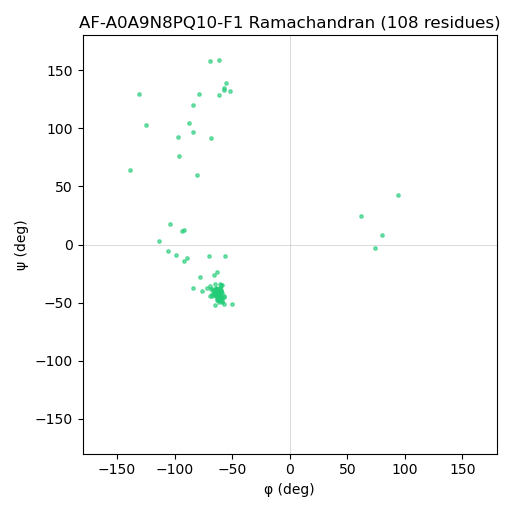569 1.00 96.19 90 GLY A O 1
ATOM 689 N N . ASP A 1 91 ? 19.172 7.726 -14.668 1.00 96.44 91 ASP A N 1
ATOM 690 C CA . ASP A 1 91 ? 18.084 8.448 -15.334 1.00 96.44 91 ASP A CA 1
ATOM 691 C C . ASP A 1 91 ? 16.741 7.743 -15.117 1.00 96.44 91 ASP A C 1
ATOM 693 O O . ASP A 1 91 ? 15.744 8.395 -14.807 1.00 96.44 91 ASP A O 1
ATOM 697 N N . PHE A 1 92 ? 16.709 6.408 -15.202 1.00 97.31 92 PHE A N 1
ATOM 698 C CA . PHE A 1 92 ? 15.508 5.627 -14.903 1.00 97.31 92 PHE A CA 1
ATOM 699 C C . PHE A 1 92 ? 15.021 5.863 -13.468 1.00 97.31 92 PHE A C 1
ATOM 701 O O . PHE A 1 92 ? 13.840 6.144 -13.251 1.00 97.31 92 PHE A O 1
ATOM 708 N N . GLU A 1 93 ? 15.913 5.777 -12.478 1.00 96.25 93 GLU A N 1
ATOM 709 C CA . GLU A 1 93 ? 15.544 5.986 -11.076 1.00 96.25 93 GLU A CA 1
ATOM 710 C C . GLU A 1 93 ? 15.087 7.429 -10.811 1.00 96.25 93 GLU A C 1
ATOM 712 O O . GLU A 1 93 ? 14.169 7.638 -10.013 1.00 96.25 93 GLU A O 1
ATOM 717 N N . GLN A 1 94 ? 15.662 8.423 -11.495 1.00 96.50 94 GLN A N 1
ATOM 718 C CA . GLN A 1 94 ? 15.190 9.805 -11.422 1.00 96.50 94 GLN A CA 1
ATOM 719 C C . GLN A 1 94 ? 13.776 9.948 -12.002 1.00 96.50 94 GLN A C 1
ATOM 721 O O . GLN A 1 94 ? 12.881 10.414 -11.293 1.00 96.50 94 GLN A O 1
ATOM 726 N N . MET A 1 95 ? 13.541 9.471 -13.228 1.00 95.12 95 MET A N 1
ATOM 727 C CA . MET A 1 95 ? 12.220 9.512 -13.872 1.00 95.12 95 MET A CA 1
ATOM 728 C C . MET A 1 95 ? 11.158 8.794 -13.029 1.00 95.12 95 MET A C 1
ATOM 730 O O . MET A 1 95 ? 10.061 9.311 -12.814 1.00 95.12 95 MET A O 1
ATOM 734 N N . TYR A 1 96 ? 11.490 7.616 -12.490 1.00 94.44 96 TYR A N 1
ATOM 735 C CA . TYR A 1 96 ? 10.580 6.839 -11.649 1.00 94.44 96 TYR A CA 1
ATOM 736 C C . TYR A 1 96 ? 10.224 7.576 -10.347 1.00 94.44 96 TYR A C 1
ATOM 738 O O . TYR A 1 96 ? 9.076 7.537 -9.895 1.00 94.44 96 TYR A O 1
ATOM 746 N N . ARG A 1 97 ? 11.189 8.273 -9.729 1.00 94.25 97 ARG A N 1
ATOM 747 C CA . ARG A 1 97 ? 10.952 9.094 -8.528 1.00 94.25 97 ARG A CA 1
ATOM 748 C C . ARG A 1 97 ? 10.075 10.305 -8.822 1.00 94.25 97 ARG A C 1
ATOM 750 O O . ARG A 1 97 ? 9.170 10.580 -8.035 1.00 94.25 97 ARG A O 1
ATOM 757 N N . GLU A 1 98 ? 10.333 11.007 -9.920 1.00 94.81 98 GLU A N 1
ATOM 758 C CA . GLU A 1 98 ? 9.565 12.184 -10.338 1.00 94.81 98 GLU A CA 1
ATOM 759 C C . GLU A 1 98 ? 8.105 11.823 -10.630 1.00 94.81 98 GLU A C 1
ATOM 761 O O . GLU A 1 98 ? 7.194 12.457 -10.091 1.00 94.81 98 GLU A O 1
ATOM 766 N N . GLU A 1 99 ? 7.862 10.745 -11.383 1.00 93.12 99 GLU A N 1
ATOM 767 C CA . GLU A 1 99 ? 6.497 10.302 -11.679 1.00 93.12 99 GLU A CA 1
ATOM 768 C C . GLU A 1 99 ? 5.770 9.840 -10.409 1.00 93.12 99 GLU A C 1
ATOM 770 O O . GLU A 1 99 ? 4.613 10.198 -10.181 1.00 93.12 99 GLU A O 1
ATOM 775 N N . ARG A 1 100 ? 6.459 9.123 -9.510 1.00 91.00 100 ARG A N 1
ATOM 776 C CA . ARG A 1 100 ? 5.896 8.753 -8.204 1.00 91.00 100 ARG A CA 1
ATOM 777 C C . ARG A 1 100 ? 5.518 9.986 -7.375 1.00 91.00 100 ARG A C 1
ATOM 779 O O . ARG A 1 100 ? 4.468 9.981 -6.733 1.00 91.00 100 ARG A O 1
ATOM 786 N N . ALA A 1 101 ? 6.345 11.032 -7.375 1.00 91.81 101 ALA A N 1
ATOM 787 C CA . ALA A 1 101 ? 6.044 12.281 -6.675 1.00 91.81 101 ALA A CA 1
ATOM 788 C C . ALA A 1 101 ? 4.827 12.994 -7.284 1.00 91.81 101 ALA A C 1
ATOM 790 O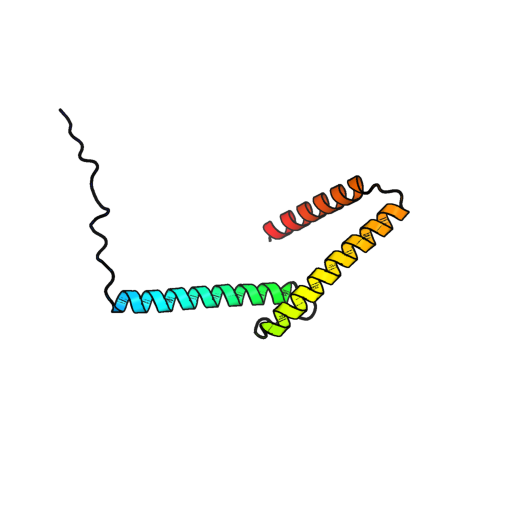 O . ALA A 1 101 ? 3.957 13.452 -6.542 1.00 91.81 101 ALA A O 1
ATOM 791 N N . ARG A 1 102 ? 4.717 13.016 -8.619 1.00 92.25 102 ARG A N 1
ATOM 792 C CA . ARG A 1 102 ? 3.568 13.588 -9.338 1.00 92.25 102 ARG A CA 1
ATOM 793 C C . ARG A 1 102 ? 2.262 12.874 -8.996 1.00 92.25 102 ARG A C 1
ATOM 795 O O . ARG A 1 102 ? 1.254 13.524 -8.715 1.00 92.25 102 ARG A O 1
ATOM 802 N N . ILE A 1 103 ? 2.286 11.542 -8.995 1.00 86.69 103 ILE A N 1
ATOM 803 C CA . ILE A 1 103 ? 1.127 10.720 -8.641 1.00 86.69 103 ILE A CA 1
ATOM 804 C C . ILE A 1 103 ? 0.708 11.010 -7.197 1.00 86.69 103 ILE A C 1
ATOM 806 O O . ILE A 1 103 ? -0.452 11.336 -6.960 1.00 86.69 103 ILE A O 1
ATOM 810 N N . ASN A 1 104 ? 1.645 10.991 -6.245 1.00 82.69 104 ASN A N 1
ATOM 811 C CA . ASN A 1 104 ? 1.340 11.282 -4.840 1.00 82.69 104 ASN A CA 1
ATOM 812 C C . ASN A 1 104 ? 0.735 12.683 -4.651 1.00 82.69 104 ASN A C 1
ATOM 814 O O . ASN A 1 104 ? -0.249 12.835 -3.935 1.00 82.69 104 ASN A O 1
ATOM 818 N N . GLN A 1 105 ? 1.263 13.694 -5.344 1.00 79.62 105 GLN A N 1
ATOM 819 C CA . GLN A 1 105 ? 0.732 15.059 -5.286 1.00 79.62 105 GLN A CA 1
ATOM 820 C C . GLN A 1 105 ? -0.683 15.178 -5.878 1.00 79.62 105 GLN A C 1
ATOM 822 O O . GLN A 1 105 ? -1.442 16.073 -5.505 1.00 79.62 105 GLN A O 1
ATOM 827 N N . THR A 1 106 ? -1.036 14.287 -6.806 1.00 75.81 106 THR A N 1
ATOM 828 C CA . THR A 1 106 ? -2.381 14.204 -7.387 1.00 75.81 106 THR A CA 1
ATOM 829 C C . THR A 1 106 ? -3.358 13.546 -6.410 1.00 75.81 106 THR A C 1
ATOM 831 O O . THR A 1 106 ? -4.474 14.036 -6.269 1.00 75.81 106 THR A O 1
ATOM 834 N N . TYR A 1 107 ? -2.927 12.503 -5.692 1.00 62.31 107 TYR A N 1
ATOM 835 C CA . TYR A 1 107 ? -3.732 11.827 -4.665 1.00 62.31 107 TYR A CA 1
ATOM 836 C 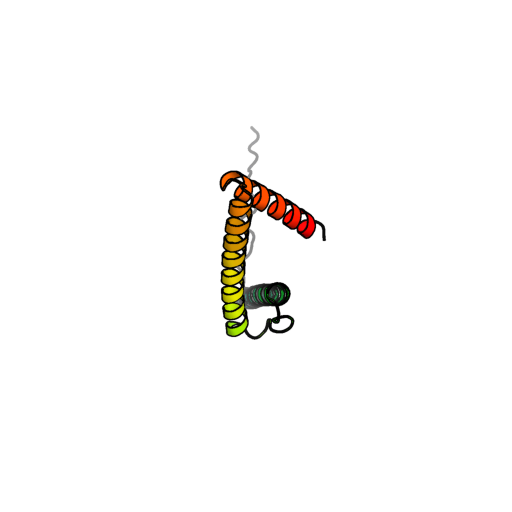C . TYR A 1 107 ? -3.978 12.684 -3.415 1.00 62.31 107 TYR A C 1
ATOM 838 O O . TYR A 1 107 ? -5.069 12.632 -2.866 1.00 62.31 107 TYR A O 1
ATOM 846 N N . ASP A 1 108 ? -3.019 13.511 -2.983 1.00 61.69 108 ASP A N 1
ATOM 847 C CA . ASP A 1 108 ? -3.202 14.400 -1.818 1.00 61.69 108 ASP A CA 1
ATOM 848 C C . ASP A 1 108 ? -4.194 15.560 -2.074 1.00 61.69 108 ASP A C 1
ATOM 850 O O . ASP A 1 108 ? -4.558 16.286 -1.148 1.00 61.69 108 ASP A O 1
ATOM 854 N N . ARG A 1 109 ? -4.622 15.777 -3.327 1.00 51.06 109 ARG A N 1
ATOM 855 C CA . ARG A 1 109 ? -5.563 16.845 -3.721 1.00 51.06 109 ARG A CA 1
ATOM 856 C C . ARG A 1 109 ? -7.017 16.386 -3.877 1.00 51.06 109 ARG A C 1
ATOM 858 O O . ARG A 1 109 ? -7.877 17.244 -4.076 1.00 51.06 109 ARG A O 1
ATOM 865 N N . SER A 1 110 ? -7.277 15.082 -3.826 1.00 46.47 110 SER A N 1
ATOM 866 C CA . SER A 1 110 ? -8.603 14.455 -3.951 1.00 46.47 110 SER A CA 1
ATOM 867 C C . SER A 1 110 ? -9.055 13.867 -2.626 1.00 46.47 110 SER A C 1
ATOM 869 O O . SER A 1 110 ? -10.226 14.094 -2.258 1.00 46.47 110 SER A O 1
#

Organism: NCBI:txid2773716

Solvent-accessible surface area (backbone atoms only — not comparable to full-a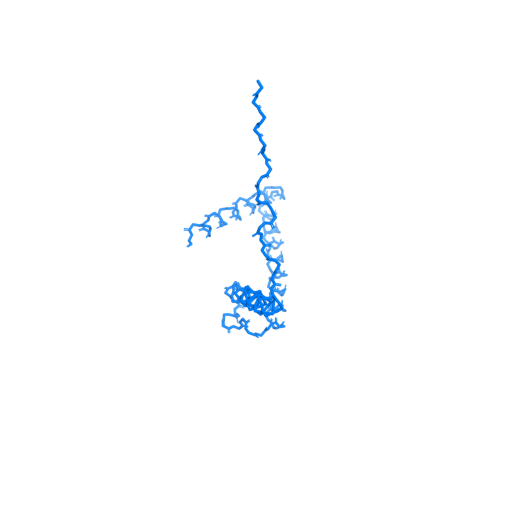tom values): 6533 Å² total; per-residue (Å²): 140,84,85,81,83,89,77,83,81,86,81,80,71,76,79,76,50,74,67,53,49,52,52,50,51,53,53,52,50,52,52,52,53,50,55,51,46,55,51,33,44,55,48,14,71,70,36,87,96,28,66,91,41,41,82,43,61,71,59,46,53,52,50,44,53,52,50,52,53,54,52,52,52,49,50,52,52,50,49,55,52,38,45,76,71,71,43,49,72,68,57,50,56,49,53,54,51,52,52,51,51,53,52,52,59,54,59,77,73,112

InterPro domains:
  IPR011598 Myc-type, basic helix-loop-helix (bHLH) domain [PF00010] (21-69)
  IPR011598 Myc-type, basic helix-loop-helix (bHLH) domain [PS50888] (20-71)
  IPR011598 Myc-type, basic helix-loop-helix (bHLH) domain [SM00353] (26-77)
  IPR036638 Helix-loop-helix DNA-binding domain superfamily [G3DSA:4.10.280.10] (12-87)
  IPR036638 Helix-loop-helix DNA-binding domain superfamily [SSF47459] (12-83)
  IPR052207 Max-like/E-box-binding transcription factors [PTHR15741] (14-85)

Foldseek 3Di:
DDDDPPDDDPPPPPDDDPVRVVVVVVVVVVVVVVVQLVVLCVLQVVQPPRHPVSPVVVVSVVSSVVVVVVVVVVLVVVLVVCVVVVNDNVNSVVVVVVVVVVVVVVVVVD

Mean predicted aligned error: 9.49 Å

Sequence (110 aa):
MANTNAGANFADKPRLTEQEKKNNHIASEQKRRQAIREGFDRLAEIVPGMSGQGRSEAVMLSATVTYMRAQLAKKDALRDMAAKLNVSDGDFEQMYREERARINQTYDRS

Radius of 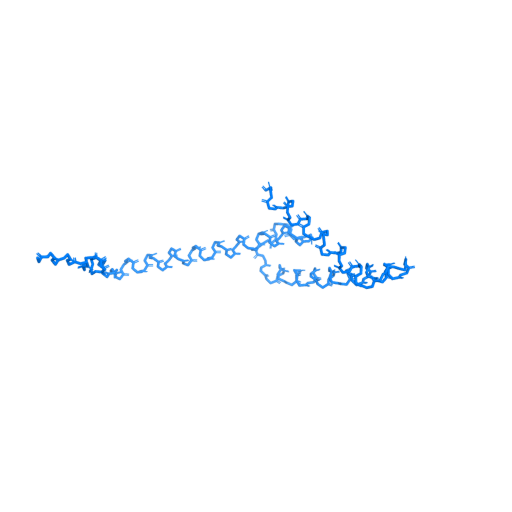gyration: 25.51 Å; Cα contacts (8 Å, |Δi|>4): 39; chains: 1; bounding box: 37×56×70 Å